Protein AF-A0A8S7EGQ3-F1 (afdb_monomer_lite)

Organism: Escherichia coli (NCBI:txid562)

Radius of gyration: 15.04 Å; chains: 1; bounding box: 29×28×45 Å

Structure (mmCIF, N/CA/C/O backbone):
data_AF-A0A8S7EGQ3-F1
#
_entry.id   AF-A0A8S7EGQ3-F1
#
loop_
_atom_site.group_PDB
_atom_site.id
_atom_site.type_symbol
_atom_site.label_atom_id
_atom_site.label_alt_id
_atom_site.label_comp_id
_atom_site.label_asym_id
_atom_site.label_entity_id
_atom_site.label_seq_id
_atom_site.pdbx_PDB_ins_code
_atom_site.Cartn_x
_atom_site.Cartn_y
_atom_site.Cartn_z
_atom_site.occupancy
_atom_site.B_iso_or_equiv
_atom_site.auth_seq_id
_atom_site.auth_comp_id
_atom_site.auth_asym_id
_atom_site.auth_atom_id
_atom_site.pdbx_PDB_model_num
ATOM 1 N N . ASN A 1 1 ? 15.172 -10.464 -11.280 1.00 75.44 1 ASN A N 1
ATOM 2 C CA . ASN A 1 1 ? 14.293 -11.481 -11.894 1.00 75.44 1 ASN A CA 1
ATOM 3 C C . ASN A 1 1 ? 12.938 -10.835 -12.174 1.00 75.44 1 ASN A C 1
ATOM 5 O O . ASN A 1 1 ? 12.221 -10.521 -11.230 1.00 75.44 1 ASN A O 1
ATOM 9 N N . THR A 1 2 ? 12.639 -10.570 -13.447 1.00 81.12 2 THR A N 1
ATOM 10 C CA . THR A 1 2 ? 11.420 -9.878 -13.905 1.00 81.12 2 THR A CA 1
ATOM 11 C C . THR A 1 2 ? 10.152 -10.696 -13.665 1.00 81.12 2 THR A C 1
ATOM 13 O O . THR A 1 2 ? 9.158 -10.148 -13.195 1.00 81.12 2 THR A O 1
ATOM 16 N N . GLU A 1 3 ? 10.201 -12.010 -13.888 1.00 85.00 3 GLU A N 1
ATOM 17 C CA . GLU A 1 3 ? 9.063 -12.920 -13.687 1.00 85.00 3 GLU A CA 1
ATOM 18 C C . GLU A 1 3 ? 8.604 -12.931 -12.228 1.00 85.00 3 GLU A C 1
ATOM 20 O O . GLU A 1 3 ? 7.412 -12.830 -11.942 1.00 85.00 3 GLU A O 1
ATOM 25 N N . MET A 1 4 ? 9.562 -12.945 -11.295 1.00 87.69 4 MET A N 1
ATOM 26 C CA . MET A 1 4 ? 9.266 -12.859 -9.864 1.00 87.69 4 MET A CA 1
ATOM 27 C C . MET A 1 4 ? 8.525 -11.573 -9.501 1.00 87.69 4 MET A C 1
ATOM 29 O O . MET A 1 4 ? 7.593 -11.615 -8.706 1.00 87.69 4 MET A O 1
ATOM 33 N N . ILE A 1 5 ? 8.905 -10.430 -10.079 1.00 88.50 5 ILE A N 1
ATOM 34 C CA . ILE A 1 5 ? 8.228 -9.154 -9.810 1.00 88.50 5 ILE A CA 1
ATOM 35 C C . ILE A 1 5 ? 6.839 -9.129 -10.444 1.00 88.50 5 ILE A C 1
ATOM 37 O O . ILE A 1 5 ? 5.889 -8.726 -9.775 1.00 88.50 5 ILE A O 1
ATOM 41 N N . ASN A 1 6 ? 6.704 -9.617 -11.678 1.00 89.56 6 ASN A N 1
ATOM 42 C CA . ASN A 1 6 ? 5.416 -9.710 -12.366 1.00 89.56 6 ASN A CA 1
ATOM 43 C C . ASN A 1 6 ? 4.423 -10.606 -11.614 1.00 89.56 6 ASN A C 1
ATOM 45 O O . ASN A 1 6 ? 3.226 -10.343 -11.621 1.00 89.56 6 ASN A O 1
ATOM 49 N N . TRP A 1 7 ? 4.913 -11.635 -10.923 1.00 92.50 7 TRP A N 1
ATOM 50 C CA . TRP A 1 7 ? 4.093 -12.502 -10.080 1.00 92.50 7 TRP A CA 1
ATOM 51 C C . TRP A 1 7 ? 3.815 -11.909 -8.690 1.00 92.50 7 TRP A C 1
ATOM 53 O O . TRP A 1 7 ? 2.701 -12.009 -8.173 1.00 92.50 7 TRP A O 1
ATOM 63 N N . TYR A 1 8 ? 4.823 -11.292 -8.069 1.00 94.44 8 TYR A N 1
ATOM 64 C CA . TYR A 1 8 ? 4.771 -10.843 -6.676 1.00 94.44 8 TYR A CA 1
ATOM 65 C C . TYR A 1 8 ? 4.083 -9.486 -6.501 1.00 94.44 8 TYR A C 1
ATOM 67 O O . TYR A 1 8 ? 3.249 -9.331 -5.609 1.00 94.44 8 TYR A O 1
ATOM 75 N N . PHE A 1 9 ? 4.405 -8.502 -7.345 1.00 94.88 9 PHE A N 1
ATOM 76 C CA . PHE A 1 9 ? 3.934 -7.128 -7.174 1.00 94.88 9 PHE A CA 1
ATOM 77 C C . PHE A 1 9 ? 2.403 -6.990 -7.245 1.00 94.88 9 PHE A C 1
ATOM 79 O O . PHE A 1 9 ? 1.851 -6.335 -6.361 1.00 94.88 9 PHE A O 1
ATOM 86 N N . PRO A 1 10 ? 1.677 -7.639 -8.181 1.00 95.69 10 PRO A N 1
ATOM 87 C CA . PRO A 1 10 ? 0.213 -7.554 -8.220 1.00 95.69 10 PRO A CA 1
ATOM 88 C C . PRO A 1 10 ? -0.456 -8.096 -6.957 1.00 95.69 10 PRO A C 1
ATOM 90 O O . PRO A 1 10 ? -1.461 -7.557 -6.502 1.00 95.69 10 PRO A O 1
ATOM 93 N N . ARG A 1 11 ? 0.114 -9.149 -6.364 1.00 97.38 11 ARG A N 1
ATOM 94 C CA . ARG A 1 11 ? -0.403 -9.752 -5.128 1.00 97.38 11 ARG A CA 1
ATOM 95 C C . ARG A 1 11 ? -0.158 -8.849 -3.936 1.00 97.38 11 ARG A C 1
ATOM 97 O O . ARG A 1 11 ? -1.055 -8.645 -3.129 1.00 97.38 11 ARG A O 1
ATOM 104 N N . LEU A 1 12 ? 1.040 -8.276 -3.865 1.00 97.25 12 LEU A N 1
ATOM 105 C CA . LEU A 1 12 ? 1.385 -7.309 -2.837 1.00 97.25 12 LEU A CA 1
ATOM 106 C C . LEU A 1 12 ? 0.491 -6.063 -2.912 1.00 97.25 12 LEU A C 1
ATOM 108 O O . LEU A 1 12 ? 0.001 -5.613 -1.880 1.00 97.25 12 LEU A O 1
ATOM 112 N N . LEU A 1 13 ? 0.246 -5.550 -4.121 1.00 97.38 13 LEU A N 1
ATOM 113 C CA . LEU A 1 13 ? -0.675 -4.442 -4.365 1.00 97.38 13 LEU A CA 1
ATOM 114 C C . LEU A 1 13 ? -2.097 -4.791 -3.917 1.00 97.38 13 LEU A C 1
ATOM 116 O O . LEU A 1 13 ? -2.719 -3.997 -3.221 1.00 97.38 13 LEU A O 1
ATOM 120 N N . LYS A 1 14 ? -2.585 -5.994 -4.241 1.00 97.44 14 LYS A N 1
ATOM 121 C CA . LYS A 1 14 ? -3.912 -6.443 -3.811 1.00 97.44 14 LYS A CA 1
ATOM 122 C C . LYS A 1 14 ? -4.028 -6.535 -2.286 1.00 97.44 14 LYS A C 1
ATOM 124 O O . LYS A 1 14 ? -4.989 -6.030 -1.722 1.00 97.44 14 LYS A O 1
ATOM 129 N N . SER A 1 15 ? -3.029 -7.102 -1.607 1.00 97.62 15 SER A N 1
ATOM 130 C CA . SER A 1 15 ? -3.003 -7.130 -0.138 1.00 97.62 15 SER A CA 1
ATOM 131 C C . SER A 1 15 ? -2.981 -5.727 0.470 1.00 97.62 15 SER A C 1
ATOM 133 O O . SER A 1 15 ? -3.627 -5.495 1.487 1.00 97.62 15 SER A O 1
ATOM 135 N N . TYR A 1 16 ? -2.254 -4.789 -0.146 1.00 97.81 16 TYR A N 1
ATOM 136 C CA . TYR A 1 16 ? -2.241 -3.392 0.283 1.00 97.81 16 TYR A CA 1
ATOM 137 C C . TYR A 1 16 ? -3.606 -2.718 0.108 1.00 97.81 16 TYR A C 1
ATOM 139 O O . TYR A 1 16 ? -4.071 -2.057 1.029 1.00 97.81 16 TYR A O 1
ATOM 147 N N . GLU A 1 17 ? -4.263 -2.916 -1.036 1.00 96.19 17 GLU A N 1
ATOM 148 C CA . GLU A 1 17 ? -5.619 -2.418 -1.305 1.00 96.19 17 GLU A CA 1
ATOM 149 C C . GLU A 1 17 ? -6.629 -2.936 -0.279 1.00 96.19 17 GLU A C 1
ATOM 151 O O . GLU A 1 17 ? -7.403 -2.156 0.271 1.00 96.19 17 GLU A O 1
ATOM 156 N N . ASP A 1 18 ? -6.590 -4.236 0.018 1.00 95.56 18 ASP A N 1
ATOM 157 C CA . ASP A 1 18 ? -7.508 -4.859 0.973 1.00 95.56 18 ASP A CA 1
ATOM 158 C C . ASP A 1 18 ? -7.336 -4.281 2.387 1.00 95.56 18 ASP A C 1
ATOM 160 O O . ASP A 1 18 ? -8.320 -4.035 3.087 1.00 95.56 18 ASP A O 1
ATOM 164 N N . GLU A 1 19 ? -6.095 -3.995 2.784 1.00 95.44 19 GLU A N 1
ATOM 165 C CA . GLU A 1 19 ? -5.799 -3.342 4.057 1.00 95.44 19 GLU A CA 1
ATOM 166 C C . GLU A 1 19 ? -6.205 -1.856 4.046 1.00 95.44 19 GLU A C 1
ATOM 168 O O . GLU A 1 19 ? -6.787 -1.354 5.010 1.00 95.44 19 GLU A O 1
ATOM 173 N N . LYS A 1 20 ? -5.978 -1.149 2.931 1.00 94.81 20 LYS A N 1
ATOM 174 C CA . LYS A 1 20 ? -6.311 0.274 2.772 1.00 94.81 20 LYS A CA 1
ATOM 175 C C . LYS A 1 20 ? -7.818 0.537 2.857 1.00 94.81 20 LYS A C 1
ATOM 177 O O . LYS A 1 20 ? -8.209 1.529 3.470 1.00 94.81 20 LYS A O 1
ATOM 182 N N . ILE A 1 21 ? -8.652 -0.387 2.365 1.00 95.25 21 ILE A N 1
ATOM 183 C CA . ILE A 1 21 ? -10.124 -0.305 2.437 1.00 95.25 21 ILE A CA 1
ATOM 184 C C . ILE A 1 21 ? -10.622 -0.095 3.874 1.00 95.25 21 ILE A C 1
ATOM 186 O O . ILE A 1 21 ? -11.612 0.609 4.081 1.00 95.25 21 ILE A O 1
ATOM 190 N N . TYR A 1 22 ? -9.965 -0.694 4.873 1.00 94.88 22 TYR A N 1
ATOM 191 C CA . TYR A 1 22 ? -10.326 -0.486 6.278 1.00 94.88 22 TYR A CA 1
ATOM 192 C C . TYR A 1 22 ? -10.196 0.993 6.667 1.00 94.88 22 TYR A C 1
ATOM 194 O O . TYR A 1 22 ? -11.130 1.588 7.199 1.00 94.88 22 TYR A O 1
ATOM 202 N N . PHE A 1 23 ? -9.064 1.603 6.329 1.00 95.44 23 PHE A N 1
ATOM 203 C CA . PHE A 1 23 ? -8.774 3.003 6.623 1.00 95.44 23 PHE A CA 1
ATOM 204 C C . PHE A 1 23 ? -9.625 3.972 5.803 1.00 95.44 23 PHE A C 1
ATOM 206 O O . PHE A 1 23 ? -10.065 4.987 6.338 1.00 95.44 23 PHE A O 1
ATOM 213 N N . ASP A 1 24 ? -9.911 3.643 4.543 1.00 94.44 24 ASP A N 1
ATOM 214 C CA . ASP A 1 24 ? -10.768 4.463 3.681 1.00 94.44 24 ASP A CA 1
ATOM 215 C C . ASP A 1 24 ? -12.193 4.556 4.232 1.00 94.44 24 ASP A C 1
ATOM 217 O O . ASP A 1 24 ? -12.766 5.642 4.286 1.00 94.44 24 ASP A O 1
ATOM 221 N N . LYS A 1 25 ? -12.746 3.439 4.726 1.00 94.44 25 LYS A N 1
ATOM 222 C CA . LYS A 1 25 ? -14.067 3.415 5.379 1.00 94.44 25 LYS A CA 1
ATOM 223 C C . LYS A 1 25 ? -14.119 4.258 6.649 1.00 94.44 25 LYS A C 1
ATOM 225 O O . LYS A 1 25 ? -15.175 4.785 6.981 1.00 94.44 25 LYS A O 1
ATOM 230 N N . LEU A 1 26 ? -12.995 4.370 7.352 1.00 94.00 26 LEU A N 1
ATOM 231 C CA . LEU A 1 26 ? -12.872 5.203 8.545 1.00 94.00 26 LEU A CA 1
ATOM 232 C C . LEU A 1 26 ? -12.615 6.681 8.22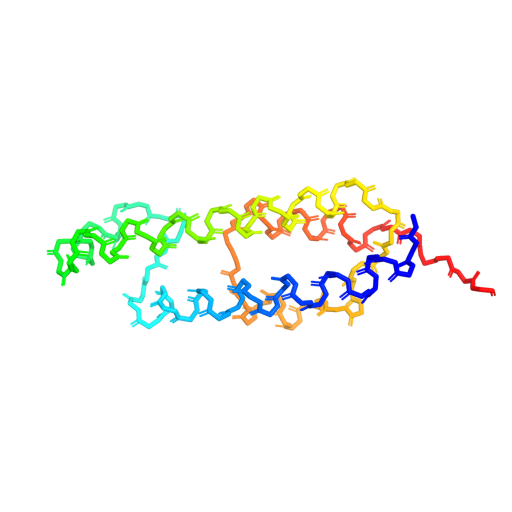1 1.00 94.00 26 LEU A C 1
ATOM 234 O O . LEU A 1 26 ? -12.638 7.500 9.133 1.00 94.00 26 LEU A O 1
ATOM 238 N N . GLY A 1 27 ? -12.337 7.030 6.960 1.00 93.69 27 GLY A N 1
ATOM 239 C CA . GLY A 1 27 ? -11.871 8.367 6.592 1.00 93.69 27 GLY A CA 1
ATOM 240 C C . GLY A 1 27 ? -10.468 8.689 7.126 1.00 93.69 27 GLY A C 1
ATOM 241 O O . GLY A 1 27 ? -10.118 9.859 7.256 1.00 93.69 27 GLY A O 1
ATOM 242 N N . TYR A 1 28 ? -9.662 7.671 7.451 1.00 94.50 28 TYR A N 1
ATOM 243 C CA . TYR A 1 28 ? -8.333 7.850 8.034 1.00 94.50 28 TYR A CA 1
ATOM 244 C C . TYR A 1 28 ? -7.344 8.401 7.000 1.00 94.50 28 TYR A C 1
ATOM 246 O O . TYR A 1 28 ? -7.106 7.801 5.946 1.00 94.50 28 TYR A O 1
ATOM 254 N N . ASN A 1 29 ? -6.704 9.522 7.326 1.00 93.31 29 ASN A N 1
ATOM 255 C CA . ASN A 1 29 ? -5.757 10.199 6.453 1.00 93.31 29 ASN A CA 1
ATOM 256 C C . ASN A 1 29 ? -4.307 9.944 6.886 1.00 93.31 29 ASN A C 1
ATOM 258 O O . ASN A 1 29 ? -3.793 10.570 7.811 1.00 93.31 29 ASN A O 1
ATOM 262 N N . PHE A 1 30 ? -3.595 9.082 6.164 1.00 91.62 30 PHE A N 1
ATOM 263 C CA . PHE A 1 30 ? -2.186 8.772 6.445 1.00 91.62 30 PHE A CA 1
ATOM 264 C C . PHE A 1 30 ? -1.224 9.961 6.326 1.00 91.62 30 PHE A C 1
ATOM 266 O O . PHE A 1 30 ? -0.110 9.890 6.842 1.00 91.62 30 PHE A O 1
ATOM 273 N N . ASN A 1 31 ? -1.634 11.038 5.657 1.00 89.69 31 ASN A N 1
ATOM 274 C CA . ASN A 1 31 ? -0.832 12.246 5.494 1.00 89.69 31 ASN A CA 1
ATOM 275 C C . ASN A 1 31 ? -1.188 13.328 6.535 1.00 89.69 31 ASN A C 1
ATOM 277 O O . ASN A 1 31 ? -0.534 14.366 6.565 1.00 89.69 31 ASN A O 1
ATOM 281 N N . ASN A 1 32 ? -2.203 13.113 7.386 1.00 89.88 32 ASN A N 1
ATOM 282 C CA . ASN A 1 32 ? -2.623 14.066 8.416 1.00 89.88 32 ASN A CA 1
ATOM 283 C C . ASN A 1 32 ? -2.987 13.349 9.729 1.00 89.88 32 ASN A C 1
ATOM 285 O O . ASN A 1 32 ? -4.087 12.822 9.891 1.00 89.88 32 ASN A O 1
ATOM 289 N N . LYS A 1 33 ? -2.062 13.373 10.694 1.00 84.88 33 LYS A N 1
ATOM 290 C CA . LYS A 1 33 ? -2.246 12.727 12.000 1.00 84.88 33 LYS A CA 1
ATOM 291 C C . LYS A 1 33 ? -3.331 13.393 12.853 1.00 84.88 33 LYS A C 1
ATOM 293 O O . LYS A 1 33 ? -4.102 12.675 13.481 1.00 84.88 33 LYS A O 1
ATOM 298 N N . GLU A 1 34 ? -3.395 14.723 12.867 1.00 88.56 34 GLU A N 1
ATOM 299 C CA . GLU A 1 34 ? -4.341 15.487 13.696 1.00 88.56 34 GLU A CA 1
ATOM 300 C C . GLU A 1 34 ? -5.789 15.148 13.330 1.00 88.56 34 GLU A C 1
ATOM 302 O O . GLU A 1 34 ? -6.617 14.909 14.205 1.00 88.56 34 GLU A O 1
ATOM 307 N N . SER A 1 35 ? -6.073 14.992 12.031 1.00 88.19 35 SER A N 1
ATOM 308 C CA . SER A 1 35 ? -7.408 14.604 11.556 1.00 88.19 35 SER A CA 1
ATOM 309 C C . SER A 1 35 ? -7.862 13.205 11.996 1.00 88.19 35 SER A C 1
ATOM 311 O O . SER A 1 35 ? -9.046 12.895 11.911 1.00 88.19 35 SER A O 1
ATOM 313 N N . ASN A 1 36 ? -6.949 12.361 12.491 1.00 93.31 36 ASN A N 1
ATOM 314 C CA . ASN A 1 36 ? -7.249 10.974 12.841 1.00 93.31 36 ASN A CA 1
ATOM 315 C C . ASN A 1 36 ? -7.458 10.741 14.341 1.00 93.31 36 ASN A C 1
ATOM 317 O O . ASN A 1 36 ? -7.793 9.621 14.727 1.00 93.31 36 ASN A O 1
ATOM 321 N N . GLU A 1 37 ? -7.249 11.739 15.204 1.00 91.75 37 GLU A N 1
ATOM 322 C CA . GLU A 1 37 ? -7.291 11.532 16.659 1.00 91.75 37 GLU A CA 1
ATOM 323 C C . GLU A 1 37 ? -8.648 11.014 17.148 1.00 91.75 37 GLU A C 1
ATOM 325 O O . GLU A 1 37 ? -8.705 10.102 17.974 1.00 91.75 37 GLU A O 1
ATOM 330 N N . GLU A 1 38 ? -9.742 11.570 16.627 1.00 92.12 38 GLU A N 1
ATOM 331 C CA . GLU A 1 38 ? -11.100 11.136 16.963 1.00 92.12 38 GLU A CA 1
ATOM 332 C C . GLU A 1 38 ? -11.391 9.728 16.428 1.00 92.12 38 GLU A C 1
ATOM 334 O O . GLU A 1 38 ? -11.910 8.883 17.158 1.00 92.12 38 GLU A O 1
ATOM 339 N N . ILE A 1 39 ? -10.962 9.435 15.194 1.00 92.00 39 ILE A N 1
ATOM 340 C CA . ILE A 1 39 ? -11.079 8.102 14.589 1.00 92.00 39 ILE A CA 1
ATOM 341 C C . ILE A 1 39 ? -10.391 7.070 15.486 1.00 92.00 39 ILE A C 1
ATOM 343 O O . ILE A 1 39 ? -10.994 6.061 15.838 1.00 92.00 39 ILE A O 1
ATOM 347 N N . MET A 1 40 ? -9.153 7.338 15.909 1.00 90.88 40 MET A N 1
ATOM 348 C CA . MET A 1 40 ? -8.374 6.415 16.738 1.00 90.88 40 MET A CA 1
ATOM 349 C C . MET A 1 40 ? -8.991 6.181 18.122 1.00 90.88 40 MET A C 1
ATOM 351 O O . MET A 1 40 ? -8.895 5.071 18.637 1.00 90.88 40 MET A O 1
ATOM 355 N N . LYS A 1 41 ? -9.635 7.191 18.724 1.00 92.19 41 LYS A N 1
ATOM 356 C CA . LYS A 1 41 ? -10.327 7.048 20.020 1.00 92.19 41 LYS A CA 1
ATOM 357 C C . LYS A 1 41 ? -11.565 6.153 19.933 1.00 92.19 41 LYS A C 1
ATOM 359 O O . LYS A 1 41 ? -11.901 5.501 20.917 1.00 92.19 41 LYS A O 1
ATOM 364 N N . ASN A 1 42 ? -12.208 6.109 18.767 1.00 94.19 42 ASN A N 1
ATOM 365 C CA . ASN A 1 42 ? -13.442 5.360 18.531 1.00 94.19 42 ASN A CA 1
ATOM 366 C C . ASN A 1 42 ? -13.213 3.920 18.038 1.00 94.19 42 ASN A C 1
ATOM 368 O O . ASN A 1 42 ? -14.183 3.215 17.765 1.00 94.19 42 ASN A O 1
ATOM 372 N N . GLN A 1 43 ? -11.961 3.471 17.903 1.00 94.69 43 GLN A N 1
ATOM 373 C CA . GLN A 1 43 ? -11.628 2.104 17.494 1.00 94.69 43 GLN A CA 1
ATOM 374 C C . GLN A 1 43 ? -11.065 1.281 18.663 1.00 94.69 43 GLN A C 1
ATOM 376 O O . GLN A 1 43 ? -10.364 1.828 19.520 1.00 94.69 43 GLN A O 1
ATOM 381 N N . PRO A 1 44 ? -11.298 -0.046 18.690 1.00 95.81 44 PRO A N 1
ATOM 382 C CA . PRO A 1 44 ? -10.561 -0.940 19.575 1.00 95.81 44 PRO A CA 1
ATOM 383 C C . PRO A 1 44 ? -9.050 -0.813 19.332 1.00 95.81 44 PRO A C 1
ATOM 385 O O . PRO A 1 44 ? -8.594 -0.844 18.185 1.00 95.81 44 PRO A O 1
ATOM 388 N N . LYS A 1 45 ? -8.278 -0.628 20.411 1.00 93.25 45 LYS A N 1
ATOM 389 C CA . LYS A 1 45 ? -6.836 -0.332 20.338 1.00 93.25 45 LYS A CA 1
ATOM 390 C C . LYS A 1 45 ? -6.038 -1.444 19.655 1.00 93.25 45 LYS A C 1
ATOM 392 O O . LYS A 1 45 ? -5.184 -1.156 18.827 1.00 93.25 45 LYS A O 1
ATOM 397 N N . ASP A 1 46 ? -6.343 -2.687 19.996 1.00 95.25 46 ASP A N 1
ATOM 398 C CA . ASP A 1 46 ? -5.756 -3.896 19.418 1.00 95.25 46 ASP A CA 1
ATOM 399 C C . ASP A 1 46 ? -6.007 -3.981 17.908 1.00 95.25 46 ASP A C 1
ATOM 401 O O . ASP A 1 46 ? -5.073 -4.183 17.131 1.00 95.25 46 ASP A O 1
ATOM 405 N N . VAL A 1 47 ? -7.247 -3.726 17.485 1.00 94.38 47 VAL A N 1
ATOM 406 C CA . VAL A 1 47 ? -7.628 -3.756 16.069 1.00 94.38 47 VAL A CA 1
ATOM 407 C C . VAL A 1 47 ? -6.910 -2.656 15.289 1.00 94.38 47 VAL A C 1
ATOM 409 O O . VAL A 1 47 ? -6.298 -2.935 14.259 1.00 94.38 47 VAL A O 1
ATOM 412 N N . ILE A 1 48 ? -6.951 -1.401 15.754 1.00 93.75 48 ILE A N 1
ATOM 413 C CA . ILE A 1 48 ? -6.337 -0.291 15.008 1.00 93.75 48 ILE A CA 1
ATOM 414 C C . ILE A 1 48 ? -4.810 -0.424 14.938 1.00 93.75 48 ILE A C 1
ATOM 416 O O . ILE A 1 48 ? -4.219 -0.115 13.903 1.00 93.75 48 ILE A O 1
ATOM 420 N N . GLU A 1 49 ? -4.166 -0.924 15.994 1.00 94.19 49 GLU A N 1
ATOM 421 C CA . GLU A 1 49 ? -2.724 -1.164 16.018 1.00 94.19 49 GLU A CA 1
ATOM 422 C C . GLU A 1 49 ? -2.314 -2.277 15.044 1.00 94.19 49 GLU A C 1
ATOM 424 O O . GLU A 1 49 ? -1.361 -2.105 14.278 1.00 94.19 49 GLU A O 1
ATOM 429 N N . GLU A 1 50 ? -3.050 -3.392 15.006 1.00 96.56 50 GLU A N 1
ATOM 430 C CA . GLU A 1 50 ? -2.808 -4.465 14.038 1.00 96.56 50 GLU A CA 1
ATOM 431 C C . GLU A 1 50 ? -2.924 -3.947 12.598 1.00 96.56 50 GLU A C 1
ATOM 433 O O . GLU A 1 50 ? -2.025 -4.163 11.778 1.00 96.56 50 GLU A O 1
ATOM 438 N N . LYS A 1 51 ? -3.995 -3.201 12.307 1.00 96.00 51 LYS A N 1
ATOM 439 C CA . LYS A 1 51 ? -4.256 -2.635 10.980 1.00 96.00 51 LYS A CA 1
ATOM 440 C C . LYS A 1 51 ? -3.157 -1.668 10.542 1.00 96.00 51 LYS A C 1
ATOM 442 O O . LYS A 1 51 ? -2.635 -1.764 9.430 1.00 96.00 51 LYS A O 1
ATOM 447 N N . LEU A 1 52 ? -2.730 -0.767 11.430 1.00 95.19 52 LEU A N 1
ATOM 448 C CA . LEU A 1 52 ? -1.651 0.184 11.135 1.00 95.19 52 LEU A CA 1
ATOM 449 C C . LEU A 1 52 ? -0.327 -0.539 10.870 1.00 95.19 52 LEU A C 1
ATOM 451 O O . LEU A 1 52 ? 0.405 -0.191 9.941 1.00 95.19 52 LEU A O 1
ATOM 455 N N . ASN A 1 53 ? -0.038 -1.582 11.648 1.00 97.12 53 ASN A N 1
ATOM 456 C CA . ASN A 1 53 ? 1.147 -2.406 11.451 1.00 97.12 53 ASN A CA 1
ATOM 457 C C . ASN A 1 53 ? 1.112 -3.161 10.114 1.00 97.12 53 ASN A C 1
ATOM 459 O O . ASN A 1 53 ? 2.147 -3.281 9.451 1.00 97.12 53 ASN A O 1
ATOM 463 N N . ASN A 1 54 ? -0.052 -3.663 9.699 1.00 97.75 54 ASN A N 1
ATOM 464 C CA . ASN A 1 54 ? -0.219 -4.351 8.422 1.00 97.75 54 ASN A CA 1
ATOM 465 C C . ASN A 1 54 ? -0.048 -3.393 7.237 1.00 97.75 54 ASN A C 1
ATOM 467 O O . ASN A 1 54 ? 0.734 -3.703 6.331 1.00 97.75 54 ASN A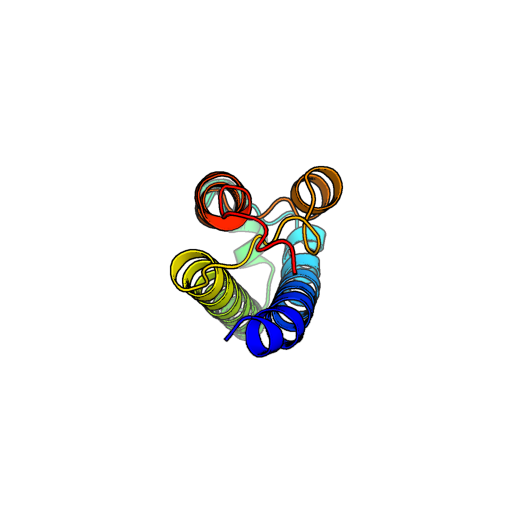 O 1
ATOM 471 N N . GLU A 1 55 ? -0.677 -2.212 7.275 1.00 96.94 55 GLU A N 1
ATOM 472 C CA . GLU A 1 55 ? -0.484 -1.169 6.255 1.00 96.94 55 GLU A CA 1
ATOM 473 C C . GLU A 1 55 ? 0.993 -0.815 6.115 1.00 96.94 55 GLU A C 1
ATOM 475 O O . GLU A 1 55 ? 1.538 -0.861 5.009 1.00 96.94 55 GLU A O 1
ATOM 480 N N . LEU A 1 56 ? 1.666 -0.544 7.237 1.00 96.56 56 LEU A N 1
ATOM 481 C CA . LEU A 1 56 ? 3.064 -0.133 7.243 1.00 96.56 56 LEU A CA 1
ATOM 482 C C . LEU A 1 56 ? 3.973 -1.217 6.650 1.00 96.56 56 LEU A C 1
ATOM 484 O O . LEU A 1 56 ? 4.839 -0.917 5.822 1.00 96.56 56 LEU A O 1
ATOM 488 N N . LYS A 1 57 ? 3.764 -2.485 7.028 1.00 98.19 57 LYS A N 1
ATOM 489 C CA . LYS A 1 57 ? 4.514 -3.629 6.482 1.00 98.19 57 LYS A CA 1
ATOM 490 C C . LYS A 1 57 ? 4.318 -3.757 4.972 1.00 98.19 57 LYS A C 1
ATOM 492 O O . LYS A 1 57 ? 5.293 -3.970 4.247 1.00 98.19 57 LYS A O 1
ATOM 497 N N . LEU A 1 58 ? 3.082 -3.640 4.490 1.00 98.50 58 LEU A N 1
ATOM 498 C CA . LEU A 1 58 ? 2.752 -3.765 3.070 1.00 98.50 58 LEU A CA 1
ATOM 499 C C . LEU A 1 58 ? 3.306 -2.587 2.262 1.00 98.50 58 LEU A C 1
ATOM 501 O O . LEU A 1 58 ? 3.989 -2.812 1.261 1.00 98.50 58 LEU A O 1
ATOM 505 N N . ARG A 1 59 ? 3.127 -1.352 2.743 1.00 97.44 59 ARG A N 1
ATOM 506 C CA . ARG A 1 59 ? 3.693 -0.139 2.141 1.00 97.44 59 ARG A CA 1
ATOM 507 C C . ARG A 1 59 ? 5.207 -0.223 2.028 1.00 97.44 59 ARG A C 1
ATOM 509 O O . ARG A 1 59 ? 5.762 0.027 0.958 1.00 97.44 59 ARG A O 1
ATOM 516 N N . PHE A 1 60 ? 5.881 -0.637 3.098 1.00 97.62 60 PHE A N 1
ATOM 517 C CA . PHE A 1 60 ? 7.329 -0.816 3.087 1.00 97.62 60 PHE A CA 1
ATOM 518 C C . PHE A 1 60 ? 7.766 -1.862 2.057 1.00 97.62 60 PHE A C 1
ATOM 520 O O . PHE A 1 60 ? 8.666 -1.602 1.259 1.00 97.62 60 PHE A O 1
ATOM 527 N N . ARG A 1 61 ? 7.093 -3.019 2.003 1.00 97.38 61 ARG A N 1
ATOM 528 C CA . ARG A 1 61 ? 7.365 -4.053 0.992 1.00 97.38 61 ARG A CA 1
ATOM 529 C C . ARG A 1 61 ? 7.147 -3.532 -0.426 1.00 97.38 61 ARG A C 1
ATOM 531 O O . ARG A 1 61 ? 7.958 -3.840 -1.301 1.00 97.38 61 ARG A O 1
ATOM 538 N N . MET A 1 62 ? 6.100 -2.740 -0.667 1.00 96.62 62 MET A N 1
ATOM 539 C CA . MET A 1 62 ? 5.842 -2.144 -1.981 1.00 96.62 62 MET A CA 1
ATOM 540 C C . MET A 1 62 ? 6.978 -1.210 -2.374 1.00 96.62 62 MET A C 1
ATOM 542 O O . MET A 1 62 ? 7.566 -1.387 -3.438 1.00 96.62 62 MET A O 1
ATOM 546 N N . MET A 1 63 ? 7.346 -0.280 -1.490 1.00 96.38 63 MET A N 1
ATOM 547 C CA . MET A 1 63 ? 8.448 0.651 -1.727 1.00 96.38 63 MET A CA 1
ATOM 548 C C . MET A 1 63 ? 9.766 -0.087 -1.968 1.00 96.38 63 MET A C 1
ATOM 550 O O . MET A 1 63 ? 10.460 0.210 -2.931 1.00 96.38 63 MET A O 1
ATOM 554 N N . GLN A 1 64 ? 10.102 -1.092 -1.156 1.00 95.56 64 GLN A N 1
ATOM 555 C CA . GLN A 1 64 ? 11.310 -1.894 -1.359 1.00 95.56 64 GLN A CA 1
ATOM 556 C C . GLN A 1 64 ? 11.308 -2.620 -2.704 1.00 95.56 64 GLN A C 1
ATOM 558 O O . GLN A 1 64 ? 12.331 -2.646 -3.384 1.00 95.56 64 GLN A O 1
ATOM 563 N N . THR A 1 65 ? 10.171 -3.197 -3.094 1.00 93.81 65 THR A N 1
ATOM 564 C CA . THR A 1 65 ? 10.024 -3.892 -4.379 1.00 93.81 65 THR A CA 1
ATOM 565 C C . THR A 1 65 ? 10.204 -2.914 -5.537 1.00 93.81 65 THR A C 1
ATOM 567 O O . THR A 1 65 ? 10.966 -3.189 -6.462 1.00 93.81 65 THR A O 1
ATOM 570 N N . ILE A 1 66 ? 9.576 -1.739 -5.449 1.00 94.38 66 ILE A N 1
ATOM 571 C CA . ILE A 1 66 ? 9.707 -0.660 -6.429 1.00 94.38 66 ILE A CA 1
ATOM 572 C C . ILE A 1 66 ? 11.132 -0.128 -6.481 1.00 94.38 66 ILE A C 1
ATOM 574 O O . ILE A 1 66 ? 11.604 0.165 -7.562 1.00 94.38 66 ILE A O 1
ATOM 578 N N . LEU A 1 67 ? 11.846 0.009 -5.370 1.00 92.19 67 LEU A N 1
ATOM 579 C CA . LEU A 1 67 ? 13.209 0.543 -5.390 1.00 92.19 67 LEU A CA 1
ATOM 580 C C . LEU A 1 67 ? 14.218 -0.486 -5.915 1.00 92.19 67 LEU A C 1
ATOM 582 O O . LEU A 1 67 ? 15.129 -0.117 -6.647 1.00 92.19 67 LEU A O 1
ATOM 586 N N . LYS A 1 68 ? 14.038 -1.771 -5.588 1.00 90.38 68 LYS A N 1
ATOM 587 C CA . LYS A 1 68 ? 14.979 -2.845 -5.943 1.00 90.38 68 LYS A CA 1
ATOM 588 C C . LYS A 1 68 ? 14.733 -3.491 -7.306 1.00 90.38 68 LYS A C 1
ATOM 590 O O . LYS A 1 68 ? 15.637 -4.146 -7.813 1.00 90.38 68 LYS A O 1
ATOM 595 N N . SER A 1 69 ? 13.526 -3.404 -7.874 1.00 84.62 69 SER A N 1
ATOM 596 C CA . SER A 1 69 ? 13.271 -4.014 -9.189 1.00 84.62 69 SER A CA 1
ATOM 597 C C . SER A 1 69 ? 14.039 -3.277 -10.297 1.00 84.62 69 SER A C 1
ATOM 599 O O . SER A 1 69 ? 14.568 -2.194 -10.087 1.00 84.62 69 SER A O 1
ATOM 601 N N . GLU A 1 70 ? 14.040 -3.799 -11.515 1.00 84.75 70 GLU A N 1
ATOM 602 C CA . GLU A 1 70 ? 14.33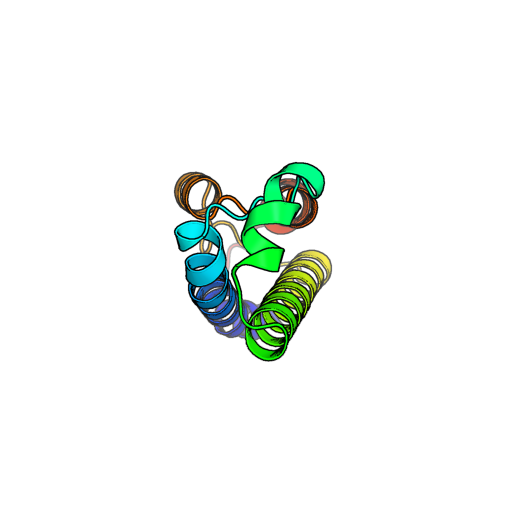2 -3.009 -12.727 1.00 84.75 70 GLU A CA 1
ATOM 603 C C . GLU A 1 70 ? 13.091 -2.920 -13.632 1.00 84.75 70 GLU A C 1
ATOM 605 O O . GLU A 1 70 ? 13.146 -2.442 -14.757 1.00 84.75 70 GLU A O 1
ATOM 610 N N . VAL A 1 71 ? 11.947 -3.376 -13.115 1.00 85.44 71 VAL A N 1
ATOM 611 C CA . VAL A 1 71 ? 10.706 -3.596 -13.859 1.00 85.44 71 VAL A CA 1
ATOM 612 C C . VAL A 1 71 ? 9.789 -2.393 -13.719 1.00 85.44 71 VAL A C 1
ATOM 614 O O . VAL A 1 71 ? 9.536 -1.938 -12.600 1.00 85.44 71 VAL A O 1
ATOM 617 N N . ASN A 1 72 ? 9.247 -1.932 -14.845 1.00 91.00 72 ASN A N 1
ATOM 618 C CA . ASN A 1 72 ? 8.181 -0.942 -14.858 1.00 91.00 72 ASN A CA 1
ATOM 619 C C . ASN A 1 72 ? 6.901 -1.524 -14.231 1.00 91.00 72 ASN A C 1
ATOM 621 O O . ASN A 1 72 ? 6.375 -2.528 -14.706 1.00 91.00 72 ASN A O 1
ATOM 625 N N . VAL A 1 73 ? 6.399 -0.884 -13.172 1.00 93.00 73 VAL A N 1
ATOM 626 C CA . VAL A 1 73 ? 5.183 -1.322 -12.461 1.00 93.00 73 VAL A CA 1
ATOM 627 C C . VAL A 1 73 ? 3.894 -0.664 -12.964 1.00 93.00 73 VAL A C 1
ATOM 629 O O . VAL A 1 73 ? 2.819 -0.993 -12.464 1.00 93.00 73 VAL A O 1
ATOM 632 N N . SER A 1 74 ? 3.964 0.232 -13.957 1.00 93.94 74 SER A N 1
ATOM 633 C CA . SER A 1 74 ? 2.784 0.884 -14.543 1.00 93.94 74 SER A CA 1
ATOM 634 C C . SER A 1 74 ? 1.735 -0.083 -15.110 1.00 93.94 74 SER A C 1
ATOM 636 O O . SER A 1 74 ? 0.558 0.245 -14.997 1.00 93.94 74 SER A O 1
ATOM 638 N N . PRO A 1 75 ? 2.076 -1.285 -15.633 1.00 93.31 75 PRO A N 1
ATOM 639 C CA . PRO A 1 75 ? 1.058 -2.256 -16.044 1.00 93.31 75 PRO A CA 1
ATOM 640 C C . PRO A 1 75 ? 0.198 -2.780 -14.886 1.00 93.31 75 PRO A C 1
ATOM 642 O O . PRO A 1 75 ? -0.885 -3.309 -15.111 1.00 93.31 75 PRO A O 1
ATOM 645 N N . PHE A 1 76 ? 0.680 -2.668 -13.645 1.00 94.50 76 PHE A N 1
ATOM 646 C CA . PHE A 1 76 ? -0.030 -3.136 -12.454 1.00 94.50 76 PHE A CA 1
ATOM 647 C C . PHE A 1 76 ? -0.739 -2.001 -11.723 1.00 94.50 76 PHE A C 1
ATOM 649 O O . PHE A 1 76 ? -1.795 -2.219 -11.132 1.00 94.50 76 PHE A O 1
ATOM 656 N N . ILE A 1 77 ? -0.162 -0.800 -11.748 1.00 95.69 77 ILE A N 1
ATOM 657 C CA . ILE A 1 77 ? -0.750 0.392 -11.152 1.00 95.69 77 ILE A CA 1
ATOM 658 C C . ILE A 1 77 ? -0.529 1.594 -12.064 1.00 95.69 77 ILE A C 1
ATOM 660 O O . ILE A 1 77 ? 0.523 2.231 -12.046 1.00 95.69 77 ILE A O 1
ATOM 664 N N . ASP A 1 78 ? -1.527 1.877 -12.891 1.00 95.94 78 ASP A N 1
ATOM 665 C CA . ASP A 1 78 ? -1.565 3.077 -13.718 1.00 95.94 78 ASP A CA 1
ATOM 666 C C . ASP A 1 78 ? -1.992 4.309 -12.899 1.00 95.94 78 ASP A C 1
ATOM 668 O O . ASP A 1 78 ? -2.253 4.234 -11.692 1.00 95.94 78 ASP A O 1
ATOM 672 N N . GLN A 1 79 ? -2.055 5.469 -13.555 1.00 96.62 79 GLN A N 1
ATOM 673 C CA . GLN A 1 79 ? -2.450 6.717 -12.905 1.00 96.62 79 GLN A CA 1
ATOM 674 C C . GLN A 1 79 ? -3.869 6.659 -12.332 1.00 96.62 79 GLN A C 1
ATOM 676 O O . GLN A 1 79 ? -4.102 7.184 -11.243 1.00 96.62 79 GLN A O 1
ATOM 681 N N . GLN A 1 80 ? -4.814 6.035 -13.040 1.00 96.81 80 GLN A N 1
ATOM 682 C CA . GLN A 1 80 ? -6.200 5.951 -12.590 1.00 96.81 80 GLN A CA 1
ATOM 683 C C . GLN A 1 80 ? -6.282 5.127 -11.304 1.00 96.81 80 GLN A C 1
ATOM 685 O O . GLN A 1 80 ? -6.818 5.604 -10.303 1.00 96.81 80 GLN A O 1
ATOM 690 N N . ARG A 1 81 ? -5.677 3.936 -11.293 1.00 96.50 81 ARG A N 1
ATOM 691 C CA . ARG A 1 81 ? -5.630 3.057 -10.124 1.00 96.50 81 ARG A CA 1
ATOM 692 C C . ARG A 1 81 ? -4.863 3.692 -8.968 1.00 96.50 81 ARG A C 1
ATOM 694 O O . ARG A 1 81 ? -5.308 3.582 -7.830 1.00 96.50 81 ARG A O 1
ATOM 701 N N . LEU A 1 82 ? -3.760 4.397 -9.230 1.00 97.19 82 LEU A N 1
ATOM 702 C CA . LEU A 1 82 ? -3.015 5.126 -8.198 1.00 97.19 82 LEU A CA 1
ATOM 703 C C . LEU A 1 82 ? -3.850 6.249 -7.562 1.00 97.19 82 LEU A C 1
ATOM 705 O O . LEU A 1 82 ? -3.786 6.467 -6.351 1.00 97.19 82 LEU A O 1
ATOM 709 N N . ASN A 1 83 ? -4.643 6.961 -8.364 1.00 95.94 83 ASN A N 1
ATOM 710 C CA . ASN A 1 83 ? -5.542 8.001 -7.870 1.00 95.94 83 ASN A CA 1
ATOM 711 C C . ASN A 1 83 ? -6.682 7.411 -7.037 1.00 95.94 83 ASN A C 1
ATOM 713 O O . ASN A 1 83 ? -6.980 7.952 -5.977 1.00 95.94 83 ASN A O 1
ATOM 717 N N . THR A 1 84 ? -7.260 6.284 -7.464 1.00 94.50 84 THR A N 1
ATOM 718 C CA . THR A 1 84 ? -8.277 5.560 -6.688 1.00 94.50 84 THR A CA 1
ATOM 719 C C . THR A 1 84 ? -7.719 5.007 -5.378 1.00 94.50 84 THR A C 1
ATOM 721 O O . THR A 1 84 ? -8.367 5.142 -4.348 1.00 94.50 84 THR A O 1
ATOM 724 N N . LEU A 1 85 ? -6.516 4.423 -5.397 1.00 95.19 85 LEU A N 1
ATOM 725 C CA . LEU A 1 85 ? -5.860 3.881 -4.203 1.00 95.19 85 LEU A CA 1
ATOM 726 C C . LEU A 1 85 ? -5.511 4.970 -3.182 1.00 95.19 85 LEU A C 1
ATOM 728 O O . LEU A 1 85 ? -5.473 4.708 -1.983 1.00 95.19 85 LEU A O 1
ATOM 732 N N . ASN A 1 86 ? -5.198 6.170 -3.677 1.00 94.44 86 ASN A N 1
ATOM 733 C CA . ASN A 1 86 ? -4.787 7.324 -2.889 1.00 94.44 86 ASN A CA 1
ATOM 734 C C . ASN A 1 86 ? -3.831 6.971 -1.723 1.00 94.44 86 ASN A C 1
ATOM 736 O O . ASN A 1 86 ? -4.163 7.184 -0.549 1.00 94.44 86 ASN A O 1
ATOM 740 N N . PRO A 1 87 ? -2.662 6.369 -2.016 1.00 96.19 87 PRO A N 1
ATOM 741 C CA . PRO A 1 87 ? -1.750 5.926 -0.973 1.00 96.19 87 PRO A CA 1
ATOM 742 C C . PRO A 1 87 ? -1.083 7.119 -0.262 1.00 96.19 87 PRO A C 1
ATOM 744 O O . PRO A 1 87 ? -1.097 8.240 -0.780 1.00 96.19 87 PRO A O 1
ATOM 747 N N . PRO A 1 88 ? -0.432 6.884 0.892 1.00 95.62 88 PRO A N 1
ATOM 748 C CA . PRO A 1 88 ? 0.407 7.880 1.548 1.00 95.62 88 PRO A CA 1
ATOM 749 C C . PRO A 1 88 ? 1.472 8.435 0.593 1.00 95.62 88 PRO A C 1
ATOM 751 O O . PRO A 1 88 ? 1.981 7.716 -0.276 1.00 95.62 88 PRO A O 1
ATOM 754 N N . GLU A 1 89 ? 1.845 9.700 0.788 1.00 95.56 89 GLU A N 1
ATOM 755 C CA . GLU A 1 89 ? 2.646 10.463 -0.180 1.00 95.56 89 GLU A CA 1
ATOM 756 C C . GLU A 1 89 ? 3.983 9.786 -0.517 1.00 95.56 89 GLU A C 1
ATOM 758 O O . GLU A 1 89 ? 4.416 9.740 -1.667 1.00 95.56 89 GLU A O 1
ATOM 763 N N . ASN A 1 90 ? 4.623 9.159 0.469 1.00 95.50 90 ASN A N 1
ATOM 764 C CA . ASN A 1 90 ? 5.886 8.460 0.255 1.00 95.50 90 ASN A CA 1
ATOM 765 C C . ASN A 1 90 ? 5.767 7.263 -0.708 1.00 95.50 90 ASN A C 1
ATOM 767 O O . ASN A 1 90 ? 6.683 7.022 -1.497 1.00 95.50 90 ASN A O 1
ATOM 771 N N . LEU A 1 91 ? 4.657 6.519 -0.664 1.00 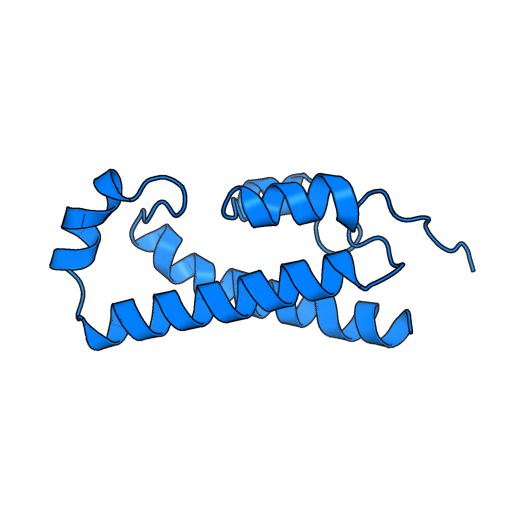97.38 91 LEU A N 1
ATOM 772 C CA . LEU A 1 91 ? 4.411 5.410 -1.584 1.00 97.38 91 LEU A CA 1
ATOM 773 C C . LEU A 1 91 ? 4.010 5.928 -2.969 1.00 97.38 91 LEU A C 1
ATOM 775 O O . LEU A 1 91 ? 4.500 5.396 -3.965 1.00 97.38 91 LEU A O 1
ATOM 779 N N . ARG A 1 92 ? 3.195 6.991 -3.038 1.00 97.38 92 ARG A N 1
ATOM 780 C CA . ARG A 1 92 ? 2.862 7.671 -4.301 1.00 97.38 92 ARG A CA 1
ATOM 781 C C . ARG A 1 92 ? 4.127 8.102 -5.042 1.00 97.38 92 ARG A C 1
ATOM 783 O O . ARG A 1 92 ? 4.350 7.670 -6.172 1.00 97.38 92 ARG A O 1
ATOM 790 N N . ILE A 1 93 ? 5.008 8.841 -4.365 1.00 95.81 93 ILE A N 1
ATOM 791 C CA . ILE A 1 93 ? 6.300 9.271 -4.912 1.00 95.81 93 ILE A CA 1
ATOM 792 C C . ILE A 1 93 ? 7.123 8.069 -5.378 1.00 95.81 93 ILE A C 1
ATOM 794 O O . ILE A 1 93 ? 7.753 8.132 -6.436 1.00 95.81 93 ILE A O 1
ATOM 798 N N . ALA A 1 94 ? 7.135 6.975 -4.609 1.00 96.38 94 ALA A N 1
ATOM 799 C CA . ALA A 1 94 ? 7.903 5.798 -4.984 1.00 96.38 94 ALA A CA 1
ATOM 800 C C . ALA A 1 94 ? 7.430 5.207 -6.320 1.00 96.38 94 ALA A C 1
ATOM 802 O O . ALA A 1 94 ? 8.248 4.918 -7.195 1.00 96.38 94 ALA A O 1
ATOM 803 N N . ILE A 1 95 ? 6.117 5.082 -6.493 1.00 96.69 95 ILE A N 1
ATOM 804 C CA . ILE A 1 95 ? 5.486 4.558 -7.706 1.00 96.69 95 ILE A CA 1
ATOM 805 C C . ILE A 1 95 ? 5.758 5.480 -8.898 1.00 96.69 95 ILE A C 1
ATOM 807 O O . ILE A 1 95 ? 6.303 5.029 -9.905 1.00 96.69 95 ILE A O 1
ATOM 811 N N . GLU A 1 96 ? 5.463 6.771 -8.764 1.00 95.94 96 GLU A N 1
ATOM 812 C CA . GLU A 1 96 ? 5.562 7.737 -9.863 1.00 95.94 96 GLU A CA 1
ATOM 813 C C . GLU A 1 96 ? 7.016 7.993 -10.285 1.00 95.94 96 GLU A C 1
ATOM 815 O O . GLU A 1 96 ? 7.340 8.010 -11.475 1.00 95.94 96 GLU A O 1
ATOM 820 N N . LYS A 1 97 ? 7.926 8.191 -9.320 1.00 93.81 97 LYS A N 1
ATOM 821 C CA . LYS A 1 97 ? 9.315 8.573 -9.621 1.00 93.81 97 LYS A CA 1
ATOM 822 C C . LYS A 1 97 ? 10.217 7.387 -9.908 1.00 93.81 97 LYS A C 1
ATOM 824 O O . LYS A 1 97 ? 11.086 7.511 -10.768 1.00 93.81 97 LYS A O 1
ATOM 829 N N . PHE A 1 98 ? 10.043 6.275 -9.198 1.00 93.25 98 PHE A N 1
ATOM 830 C CA . PHE A 1 98 ? 10.939 5.124 -9.322 1.00 93.25 98 PHE A CA 1
ATOM 831 C C . PHE A 1 98 ? 10.276 3.939 -10.008 1.00 93.25 98 PHE A C 1
ATOM 833 O O . PHE A 1 98 ? 10.963 3.226 -10.723 1.00 93.25 98 PHE A O 1
ATOM 840 N N . GLY A 1 99 ? 8.973 3.725 -9.829 1.00 93.62 99 GLY A N 1
ATOM 841 C CA . GLY A 1 99 ? 8.253 2.590 -10.406 1.00 93.62 99 GLY A CA 1
ATOM 842 C C . GLY A 1 99 ? 7.991 2.722 -11.906 1.00 93.62 99 GLY A C 1
ATOM 843 O O . GLY A 1 99 ? 8.302 1.805 -12.661 1.00 93.62 99 GLY A O 1
ATOM 844 N N . TRP A 1 100 ? 7.438 3.855 -12.343 1.00 93.88 100 TRP A N 1
ATOM 845 C CA . TRP A 1 100 ? 7.038 4.067 -13.742 1.00 93.88 100 TRP A CA 1
ATOM 846 C C . TRP A 1 100 ? 8.180 4.477 -14.671 1.00 93.88 100 TRP A C 1
ATOM 848 O O . TRP A 1 100 ? 8.102 4.270 -15.877 1.00 93.88 100 TRP A O 1
ATOM 858 N N . LYS A 1 101 ? 9.261 5.049 -14.130 1.00 83.00 101 LYS A N 1
ATOM 859 C CA . LYS A 1 101 ? 10.399 5.534 -14.930 1.00 83.00 101 LYS A CA 1
ATOM 860 C C . LYS A 1 101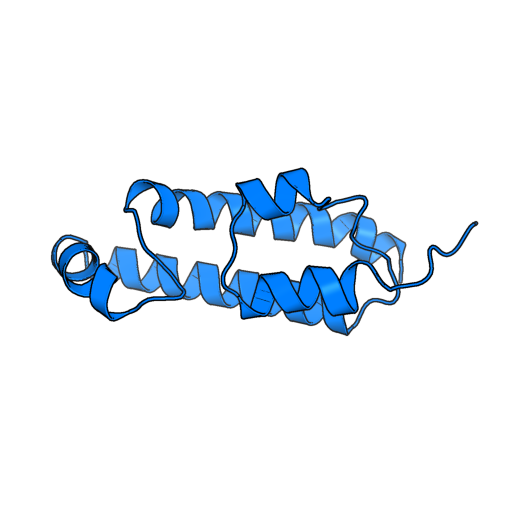 ? 11.401 4.444 -15.322 1.00 83.00 101 LYS A C 1
ATOM 862 O O . LYS A 1 101 ? 12.437 4.754 -15.909 1.00 83.00 101 LYS A O 1
ATOM 867 N N . LYS A 1 102 ? 11.135 3.177 -14.994 1.00 81.75 102 LYS A N 1
ATOM 868 C CA . LYS A 1 102 ? 12.025 2.067 -15.355 1.00 81.75 102 LYS A CA 1
ATOM 869 C C . LYS A 1 102 ? 11.828 1.674 -16.807 1.00 81.75 102 LYS A C 1
ATOM 871 O O . LYS A 1 102 ? 10.707 1.691 -17.310 1.00 81.75 102 LYS A O 1
ATOM 876 N N . LYS A 1 103 ? 12.923 1.307 -17.477 1.00 64.88 103 LYS A N 1
ATOM 877 C CA . LYS A 1 103 ? 12.870 0.840 -18.864 1.00 64.88 103 LYS A CA 1
ATOM 878 C C . LYS A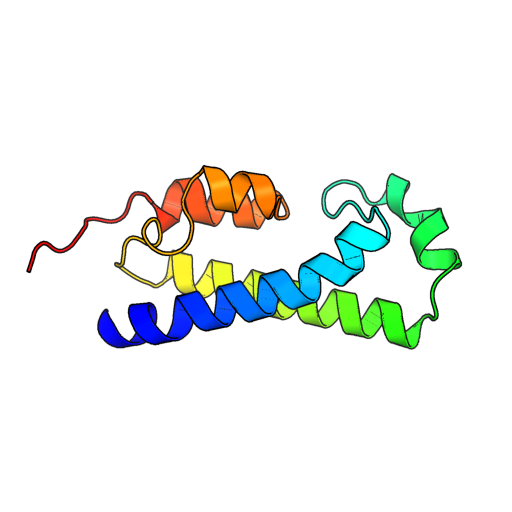 1 103 ? 11.947 -0.376 -18.940 1.00 64.88 103 LYS A C 1
ATOM 880 O O . LYS A 1 103 ? 12.146 -1.357 -18.228 1.00 64.88 103 LYS A O 1
ATOM 885 N N . THR A 1 104 ? 10.949 -0.325 -19.817 1.00 56.56 104 THR A N 1
ATOM 886 C CA . THR A 1 104 ? 10.315 -1.542 -20.321 1.00 56.56 104 THR A CA 1
ATOM 887 C C . THR A 1 104 ? 11.406 -2.330 -21.030 1.00 56.56 104 THR A C 1
ATOM 889 O O . THR A 1 104 ? 11.936 -1.865 -22.037 1.00 56.56 104 THR A O 1
ATOM 892 N N . ILE A 1 105 ? 11.793 -3.482 -20.485 1.00 52.84 105 ILE A N 1
ATOM 893 C CA . ILE A 1 105 ? 12.602 -4.432 -21.242 1.00 52.84 105 ILE A CA 1
ATOM 894 C C . ILE A 1 105 ? 11.646 -4.982 -22.300 1.00 52.84 105 ILE A C 1
ATOM 896 O O . ILE A 1 105 ? 10.815 -5.836 -22.001 1.00 52.84 105 ILE A O 1
ATOM 900 N N . THR A 1 106 ? 11.670 -4.395 -23.496 1.00 46.41 106 THR A N 1
ATOM 901 C CA . THR A 1 106 ? 11.099 -5.027 -24.685 1.00 46.41 106 THR A CA 1
ATOM 902 C C . THR A 1 106 ? 11.802 -6.369 -24.841 1.00 46.41 106 THR A C 1
ATOM 904 O O . THR A 1 106 ? 13.034 -6.402 -24.868 1.00 46.41 106 THR A O 1
ATOM 907 N N . ALA A 1 107 ? 11.008 -7.439 -24.817 1.00 48.12 107 ALA A N 1
ATOM 908 C CA . ALA A 1 107 ? 11.458 -8.800 -25.079 1.00 48.12 107 ALA A CA 1
ATOM 909 C C . ALA A 1 107 ? 12.047 -8.926 -26.489 1.00 48.12 107 ALA A C 1
ATOM 911 O O . ALA A 1 107 ? 11.580 -8.179 -27.382 1.00 48.12 107 ALA A O 1
#

Sequence (107 aa):
NTEMINWYFPRLLKSYEDEKIYFDKLGYNFNNKESNEEIMKNQPKDVIEEKLNNELKLRFRMMQTILKSEVNVSPFIDQQRLNTLNPPENLRIAIEKFGWKKKTITA

Secondary structure (DSSP, 8-state):
-HHHHHHHHHHHHHHHHHHHHHHHHTT--TT-SGGGHHHHHTS-HHHHHHHHHHHHHHHHHHHHHHHH--S--TTTS-HHHHHHH---HHHHHIIIIIITTS-----

pLDDT: mean 91.75, std 9.45, range [46.41, 98.5]

Foldseek 3Di:
DAVCCVVPQLVLVVQLLVLLVVCVVLVHDPQDPVVCPVSCVPDDVVVVVVSVVSNVVSLVVNLVSLQPDLAACCVNAPPVNCVVSVDPPVSSCSNPVRRHPHDDPDD